Protein AF-A0A9D5W322-F1 (afdb_monomer)

Mean predicted aligned error: 14.05 Å

Foldseek 3Di:
DDDDDDPPPPDPPPPPPPPPPPLVAWWWKDDPHDIDTHHPVCVVVVVVVVIGTD

Solvent-accessible surface area (backbone atoms only — not comparable to full-atom values): 3673 Å² total; per-residue (Å²): 136,85,90,83,85,74,80,80,78,72,72,81,71,72,78,69,80,80,69,82,59,71,80,84,66,50,42,50,30,36,44,100,91,45,73,48,77,38,51,61,85,50,46,62,64,38,40,76,73,63,34,42,71,116

Structure (mmCIF, N/CA/C/O backbone):
data_AF-A0A9D5W322-F1
#
_entry.id   AF-A0A9D5W322-F1
#
loop_
_atom_site.group_PDB
_atom_site.id
_atom_site.type_symbol
_atom_site.label_atom_id
_atom_site.label_alt_id
_atom_site.label_comp_id
_atom_site.label_asym_id
_atom_site.label_entity_id
_atom_site.label_seq_id
_atom_site.pdbx_PDB_ins_code
_atom_site.Cartn_x
_atom_site.Cartn_y
_atom_site.Cartn_z
_atom_site.occupancy
_atom_site.B_iso_or_equiv
_atom_site.auth_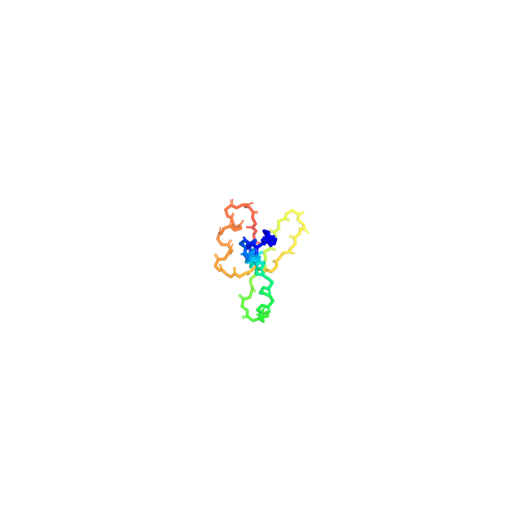seq_id
_atom_site.auth_comp_id
_atom_site.auth_asym_id
_atom_site.auth_atom_id
_atom_site.pdbx_PDB_model_num
ATOM 1 N N . MET A 1 1 ? 28.107 38.432 -40.522 1.00 41.88 1 MET A N 1
ATOM 2 C CA . MET A 1 1 ? 26.900 37.576 -40.494 1.00 41.88 1 MET A CA 1
ATOM 3 C C . MET A 1 1 ? 26.673 37.050 -39.077 1.00 41.88 1 MET A C 1
ATOM 5 O O . MET A 1 1 ? 27.598 37.083 -38.280 1.00 41.88 1 MET A O 1
ATOM 9 N N . ALA A 1 2 ? 25.425 36.708 -38.758 1.00 49.22 2 ALA A N 1
ATOM 10 C CA . ALA A 1 2 ? 24.832 36.639 -37.423 1.00 49.22 2 ALA A CA 1
ATOM 11 C C . ALA A 1 2 ? 25.369 35.542 -36.480 1.00 49.22 2 ALA A C 1
ATOM 13 O O . ALA A 1 2 ? 25.761 34.463 -36.906 1.00 49.22 2 ALA A O 1
ATOM 14 N N . ARG A 1 3 ? 25.305 35.855 -35.179 1.00 60.38 3 ARG A N 1
ATOM 15 C CA . ARG A 1 3 ? 25.443 34.950 -34.029 1.00 60.38 3 ARG A CA 1
ATOM 16 C C . ARG A 1 3 ? 24.233 34.012 -33.983 1.00 60.38 3 ARG A C 1
ATOM 18 O O . ARG A 1 3 ? 23.128 34.531 -34.138 1.00 60.38 3 ARG A O 1
ATOM 25 N N . LYS A 1 4 ? 24.436 32.716 -33.724 1.00 57.12 4 LYS A N 1
ATOM 26 C CA . LYS A 1 4 ? 23.482 31.773 -33.100 1.00 57.12 4 LYS A CA 1
ATOM 27 C C . LYS A 1 4 ? 24.075 30.366 -33.154 1.00 57.12 4 LYS A C 1
ATOM 29 O O . LYS A 1 4 ? 24.020 29.732 -34.195 1.00 57.12 4 LYS A O 1
ATOM 34 N N . ASP A 1 5 ? 24.616 29.915 -32.035 1.00 56.94 5 ASP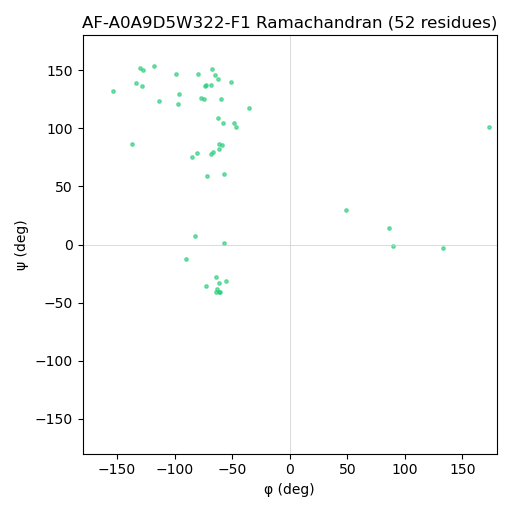 A N 1
ATOM 35 C CA . ASP A 1 5 ? 24.642 28.490 -31.716 1.00 56.94 5 ASP A CA 1
ATOM 36 C C . ASP A 1 5 ? 24.277 28.412 -30.235 1.00 56.94 5 ASP A C 1
ATOM 38 O O . ASP A 1 5 ? 25.086 28.637 -29.334 1.00 56.94 5 ASP A O 1
ATOM 42 N N . THR A 1 6 ? 22.969 28.376 -30.010 1.00 61.56 6 THR A N 1
ATOM 43 C CA . THR A 1 6 ? 22.353 28.202 -28.700 1.00 61.56 6 THR A CA 1
ATOM 44 C C . THR A 1 6 ? 22.550 26.730 -28.347 1.00 61.56 6 THR A C 1
ATOM 46 O O . THR A 1 6 ? 22.170 25.899 -29.172 1.00 61.56 6 THR A O 1
ATOM 49 N N . PRO A 1 7 ? 23.140 26.378 -27.191 1.00 58.56 7 PRO A N 1
ATOM 50 C CA . PRO A 1 7 ? 23.227 24.983 -26.798 1.00 58.56 7 PRO A CA 1
ATOM 51 C C . PRO A 1 7 ? 21.808 24.431 -26.681 1.00 58.56 7 PRO A C 1
ATOM 53 O O . PRO A 1 7 ? 20.962 25.020 -26.009 1.00 58.56 7 PRO A O 1
ATOM 56 N N . ASP A 1 8 ? 21.582 23.345 -27.412 1.00 51.25 8 ASP A N 1
ATOM 57 C CA . ASP A 1 8 ? 20.395 22.508 -27.381 1.00 51.25 8 ASP A CA 1
ATOM 58 C C . ASP A 1 8 ? 20.075 22.197 -25.917 1.00 51.25 8 ASP A C 1
ATOM 60 O O . ASP A 1 8 ? 20.793 21.470 -25.225 1.00 51.25 8 ASP A O 1
ATOM 64 N N . GLU A 1 9 ? 19.050 22.880 -25.420 1.00 56.94 9 GLU A N 1
ATOM 65 C CA . GLU A 1 9 ? 18.440 22.681 -24.120 1.00 56.94 9 GLU A CA 1
ATOM 66 C C . GLU A 1 9 ? 17.747 21.319 -24.200 1.00 56.94 9 GLU A C 1
ATOM 68 O O . GLU A 1 9 ? 16.548 21.219 -24.454 1.00 56.94 9 GLU A O 1
ATOM 73 N N . VAL A 1 10 ? 18.550 20.252 -24.096 1.00 59.12 10 VAL A N 1
ATOM 74 C CA . VAL A 1 10 ? 18.063 18.884 -23.976 1.00 59.12 10 VAL A CA 1
ATOM 75 C C . VAL A 1 10 ? 17.189 18.893 -22.744 1.00 59.12 10 VAL A C 1
ATOM 77 O O . VAL A 1 10 ? 17.677 18.994 -21.615 1.00 59.12 10 VAL A O 1
ATOM 80 N N . ALA A 1 11 ? 15.888 18.869 -23.018 1.00 50.84 11 ALA A N 1
ATOM 81 C CA . ALA A 1 11 ? 14.828 18.745 -22.057 1.00 50.84 11 ALA A CA 1
ATOM 82 C C . ALA A 1 11 ? 15.300 17.815 -20.943 1.00 50.84 11 ALA A C 1
ATOM 84 O O . ALA A 1 11 ? 15.590 16.637 -21.173 1.00 50.84 11 ALA A O 1
ATOM 85 N N . GLN A 1 12 ? 15.378 18.357 -19.729 1.00 54.22 12 GLN A N 1
ATOM 86 C CA . GLN A 1 12 ? 15.175 17.548 -18.547 1.00 54.22 12 GLN A CA 1
ATOM 87 C C . GLN A 1 12 ? 13.768 16.987 -18.710 1.00 54.22 12 GLN A C 1
ATOM 89 O O . GLN A 1 12 ? 12.779 17.574 -18.287 1.00 54.22 12 GLN A O 1
ATOM 94 N N . GLN A 1 13 ? 13.678 15.871 -19.425 1.00 48.34 13 GLN A N 1
ATOM 95 C CA . GLN A 1 13 ? 12.605 14.931 -19.267 1.00 48.34 13 GLN A CA 1
ATOM 96 C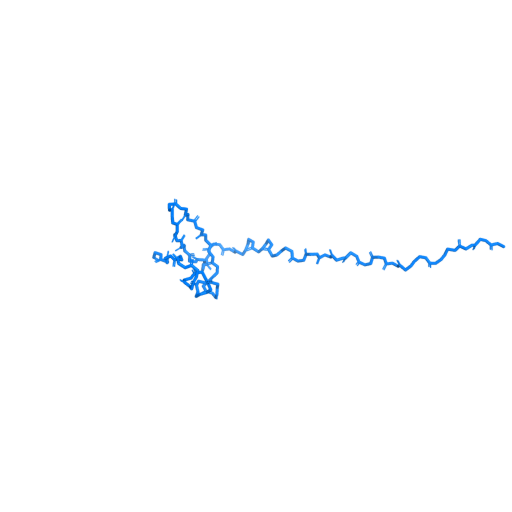 C . GLN A 1 13 ? 12.765 14.489 -17.819 1.00 48.34 13 GLN A C 1
ATOM 98 O O . GLN A 1 13 ? 13.515 13.563 -17.513 1.00 48.34 13 GLN A O 1
ATOM 103 N N . GLU A 1 14 ? 12.154 15.258 -16.912 1.00 46.66 14 GLU A N 1
ATOM 104 C CA . GLU A 1 14 ? 11.713 14.758 -15.630 1.00 46.66 14 GLU A CA 1
ATOM 105 C C . GLU A 1 14 ? 11.013 13.460 -15.988 1.00 46.66 14 GLU A C 1
ATOM 107 O O . GLU A 1 14 ? 9.914 13.437 -16.544 1.00 46.66 14 GLU A O 1
ATOM 112 N N . VAL A 1 15 ? 11.733 12.364 -15.779 1.00 48.16 15 VAL A N 1
ATOM 113 C CA . VAL A 1 15 ? 11.147 11.056 -15.611 1.00 48.16 15 VAL A CA 1
ATOM 114 C C . VAL A 1 15 ? 10.298 11.234 -14.365 1.00 48.16 15 VAL A C 1
ATOM 116 O O . VAL A 1 15 ? 10.745 10.993 -13.252 1.00 48.16 15 VAL A O 1
ATOM 119 N N . ILE A 1 16 ? 9.102 11.784 -14.546 1.00 52.88 16 ILE A N 1
ATOM 12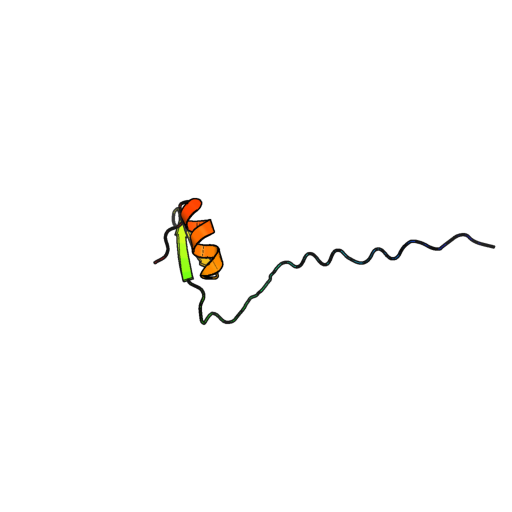0 C CA . ILE A 1 16 ? 7.967 11.463 -13.712 1.00 52.88 16 ILE A CA 1
ATOM 121 C C . ILE A 1 16 ? 7.804 9.978 -14.010 1.00 52.88 16 ILE A C 1
ATOM 123 O O . ILE A 1 16 ? 7.475 9.646 -15.154 1.00 52.88 16 ILE A O 1
ATOM 127 N N . PRO A 1 17 ? 8.114 9.058 -13.082 1.00 50.84 17 PRO A N 1
ATOM 128 C CA . PRO A 1 17 ? 7.627 7.709 -13.236 1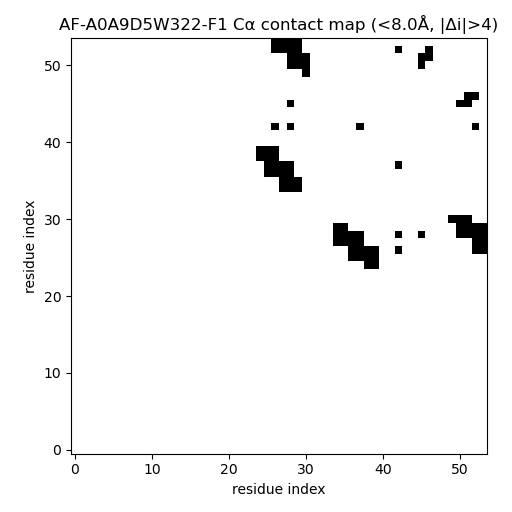.00 50.84 17 PRO A CA 1
ATOM 129 C C . PRO A 1 17 ? 6.106 7.794 -13.073 1.00 50.84 17 PRO A C 1
ATOM 131 O O . PRO A 1 17 ? 5.563 7.485 -12.018 1.00 50.84 17 PRO A O 1
ATOM 134 N N . ASP A 1 18 ? 5.409 8.209 -14.132 1.00 51.00 18 ASP A N 1
ATOM 135 C CA . ASP A 1 18 ? 4.059 7.740 -14.418 1.00 51.00 18 ASP A CA 1
ATOM 136 C C . ASP A 1 18 ? 4.202 6.290 -14.889 1.00 51.00 18 ASP A C 1
ATOM 138 O O . ASP A 1 18 ? 3.900 5.911 -16.017 1.00 51.00 18 ASP A O 1
ATOM 142 N N . GLU A 1 19 ? 4.784 5.462 -14.022 1.00 50.16 19 GLU A N 1
ATOM 143 C CA . GLU A 1 19 ? 4.719 4.029 -14.175 1.00 50.16 19 GLU A CA 1
ATOM 144 C C . GLU A 1 19 ? 3.403 3.622 -13.522 1.00 50.16 19 GLU A C 1
ATOM 146 O O . GLU A 1 19 ? 3.340 3.054 -12.433 1.00 50.16 19 GLU A O 1
ATOM 151 N N . SER A 1 20 ? 2.328 3.919 -14.255 1.00 51.16 20 SER A N 1
ATOM 152 C CA . SER A 1 20 ? 1.183 3.021 -14.384 1.00 51.16 20 SER A CA 1
ATOM 153 C C . SER A 1 20 ? 1.679 1.667 -14.928 1.00 51.16 20 SER A C 1
ATOM 155 O O . SER A 1 20 ? 1.320 1.243 -16.025 1.00 51.16 20 SER A O 1
ATOM 157 N N . ALA A 1 21 ? 2.578 1.002 -14.194 1.00 48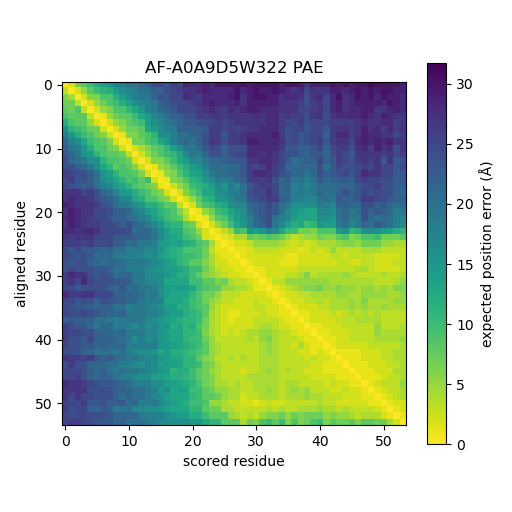.62 21 ALA A N 1
ATOM 158 C CA . ALA A 1 21 ? 2.840 -0.419 -14.335 1.00 48.62 21 ALA A CA 1
ATOM 159 C C . ALA A 1 21 ? 1.558 -1.153 -13.923 1.00 48.62 21 ALA A C 1
ATOM 161 O O . ALA A 1 21 ? 0.833 -0.666 -13.048 1.00 48.62 21 ALA A O 1
ATOM 162 N N . PRO A 1 22 ? 1.250 -2.294 -14.560 1.00 50.22 22 PRO A N 1
ATOM 163 C CA . PRO A 1 22 ? 0.006 -3.012 -14.326 1.00 50.22 22 PRO A CA 1
ATOM 164 C C . PRO A 1 22 ? -0.207 -3.228 -12.825 1.00 50.22 22 PRO A C 1
ATOM 166 O O . PRO A 1 22 ? 0.730 -3.551 -12.098 1.00 50.22 22 PRO A O 1
ATOM 169 N N . GLU A 1 23 ? -1.453 -3.077 -12.373 1.00 56.94 23 GLU A N 1
ATOM 170 C CA . GLU A 1 23 ? -1.908 -3.225 -10.978 1.00 56.94 23 GLU A CA 1
ATOM 171 C C . GLU A 1 23 ? -1.595 -4.610 -10.356 1.00 56.94 23 GLU A C 1
ATOM 173 O O . GLU A 1 23 ? -1.901 -4.887 -9.197 1.00 56.94 23 GLU A O 1
ATOM 178 N N . GLU A 1 24 ? -0.939 -5.484 -11.114 1.00 55.31 24 GLU A N 1
ATOM 179 C CA . GLU A 1 24 ? -0.440 -6.795 -10.739 1.00 55.31 24 GLU A CA 1
ATOM 180 C C . GLU A 1 24 ? 0.891 -6.669 -9.981 1.00 55.31 24 GLU A C 1
ATOM 182 O O . GLU A 1 24 ? 1.977 -6.865 -10.521 1.00 55.31 24 GLU A O 1
ATOM 187 N N . GLY A 1 25 ? 0.806 -6.327 -8.695 1.00 71.62 2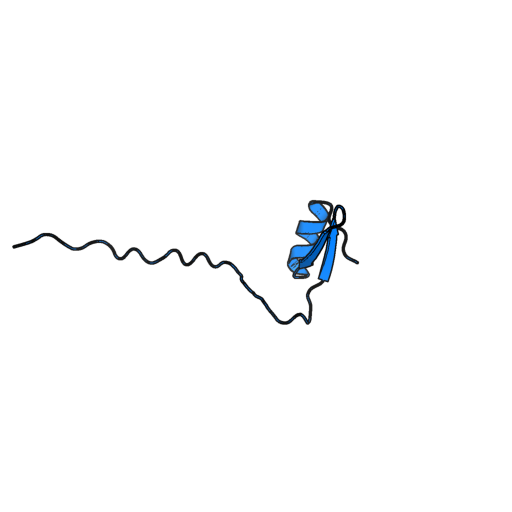5 GLY A N 1
ATOM 188 C CA . GLY A 1 25 ? 1.961 -6.330 -7.789 1.00 71.62 25 GLY A CA 1
ATOM 189 C C . GLY A 1 25 ? 2.104 -5.088 -6.922 1.00 71.62 25 GLY A C 1
ATOM 190 O O . GLY A 1 25 ? 2.987 -5.054 -6.069 1.00 71.62 25 GLY A O 1
ATOM 191 N N . LEU A 1 26 ? 1.238 -4.087 -7.088 1.00 80.19 26 LEU A N 1
ATOM 192 C CA . LEU A 1 26 ? 1.179 -2.930 -6.198 1.00 80.19 26 LEU A CA 1
ATOM 193 C C . LEU A 1 26 ? 0.553 -3.329 -4.854 1.00 80.19 26 LEU A C 1
ATOM 195 O O . LEU A 1 26 ? -0.468 -4.013 -4.786 1.00 80.19 26 LEU A O 1
ATOM 199 N N . VAL A 1 27 ? 1.153 -2.866 -3.762 1.00 85.38 27 VAL A N 1
ATOM 200 C CA . VAL A 1 27 ? 0.639 -3.053 -2.405 1.00 85.38 27 VAL A CA 1
ATOM 201 C C . VAL A 1 27 ? -0.139 -1.810 -2.013 1.00 85.38 27 VAL A C 1
ATOM 203 O O . VAL A 1 27 ? 0.356 -0.684 -2.106 1.00 85.38 27 VAL A O 1
ATOM 206 N N . ARG A 1 28 ? -1.361 -2.010 -1.523 1.00 88.81 28 ARG A N 1
ATOM 207 C CA . ARG A 1 28 ? -2.156 -0.914 -0.982 1.00 88.81 28 ARG A CA 1
ATOM 208 C C . ARG A 1 28 ? -1.650 -0.541 0.409 1.00 88.81 28 ARG A C 1
ATOM 210 O O . ARG A 1 28 ? -1.574 -1.375 1.310 1.00 88.81 28 ARG A O 1
ATOM 217 N N . ILE A 1 29 ? -1.336 0.732 0.596 1.00 91.44 29 ILE A N 1
ATOM 218 C CA . ILE A 1 29 ? -0.928 1.314 1.875 1.00 91.44 29 ILE A CA 1
ATOM 219 C C . ILE A 1 29 ? -1.927 2.382 2.320 1.00 91.44 29 ILE A C 1
ATOM 221 O O . ILE A 1 29 ? -2.602 2.989 1.494 1.00 91.44 29 ILE A O 1
ATOM 225 N N . TRP A 1 30 ? -2.017 2.613 3.628 1.00 90.88 30 TRP A N 1
ATOM 226 C CA . TRP A 1 30 ? -2.963 3.523 4.268 1.00 90.88 30 TRP A CA 1
ATOM 227 C C . TRP A 1 30 ? -2.284 4.410 5.309 1.00 90.88 30 TRP A C 1
ATOM 229 O O . TRP A 1 30 ? -1.474 3.933 6.110 1.00 90.88 30 TRP A O 1
ATOM 239 N N . LYS A 1 31 ? -2.650 5.692 5.348 1.00 88.56 31 LYS A N 1
ATOM 240 C CA . LYS A 1 31 ? -2.196 6.648 6.365 1.00 88.56 31 LYS A CA 1
ATOM 241 C C . LYS A 1 31 ? -3.227 7.766 6.531 1.00 88.56 31 LYS A C 1
ATOM 243 O O . LYS A 1 31 ? -3.702 8.307 5.550 1.00 88.56 31 LYS A O 1
ATOM 248 N N . HIS A 1 32 ? -3.593 8.094 7.773 1.00 86.56 32 HIS A N 1
ATOM 249 C CA . HIS A 1 32 ? -4.535 9.182 8.108 1.00 86.56 32 HIS A CA 1
ATOM 250 C C . HIS A 1 32 ? -5.868 9.198 7.320 1.00 86.56 32 HIS A C 1
ATOM 252 O O . HIS A 1 32 ? -6.464 10.252 7.143 1.00 86.56 32 HIS A O 1
ATOM 258 N N . GLY A 1 33 ? -6.371 8.034 6.897 1.00 87.44 33 GLY A N 1
ATOM 259 C CA . GLY A 1 33 ? -7.621 7.927 6.129 1.00 87.44 33 GLY A CA 1
ATOM 260 C C . GLY A 1 33 ? -7.443 8.004 4.610 1.00 87.44 33 GLY A C 1
ATOM 261 O O . GLY A 1 33 ? -8.415 7.828 3.883 1.00 87.44 33 GLY A O 1
ATOM 262 N N . GLU A 1 34 ? -6.216 8.189 4.131 1.00 86.31 34 GLU A N 1
ATOM 263 C CA . GLU A 1 34 ? -5.857 8.115 2.718 1.00 86.31 34 GLU A CA 1
ATOM 264 C C . GLU A 1 34 ? -5.259 6.744 2.396 1.00 86.31 34 GLU A C 1
ATOM 266 O O . GLU A 1 34 ? -4.584 6.135 3.233 1.00 86.31 34 GLU A O 1
ATOM 271 N N . SER A 1 35 ? -5.498 6.259 1.175 1.00 88.12 35 SER A N 1
ATOM 272 C CA . SER A 1 35 ? -4.908 5.018 0.676 1.00 88.12 35 SER A CA 1
ATOM 273 C C . SER A 1 35 ? -4.234 5.232 -0.669 1.00 88.12 35 SER A C 1
ATOM 275 O O . SER A 1 35 ? -4.831 5.848 -1.548 1.00 88.12 35 SER A O 1
ATOM 277 N N . LEU A 1 36 ? -3.045 4.664 -0.838 1.00 85.81 36 LEU A N 1
ATOM 278 C CA . LEU A 1 36 ? -2.262 4.710 -2.070 1.00 85.81 36 LEU A CA 1
ATOM 279 C C . LEU A 1 36 ? -1.873 3.293 -2.484 1.00 85.81 36 LEU A C 1
ATOM 281 O O . LEU A 1 36 ? -1.685 2.419 -1.637 1.00 85.81 36 LEU A O 1
ATOM 285 N N . TRP A 1 37 ? -1.735 3.078 -3.784 1.00 86.38 37 TRP A N 1
ATOM 286 C CA . TRP A 1 37 ? -1.143 1.868 -4.340 1.00 86.38 37 TRP A CA 1
ATOM 287 C C . TRP A 1 37 ? 0.312 2.172 -4.651 1.00 86.38 37 TRP A C 1
ATOM 289 O O . TRP A 1 37 ? 0.602 3.114 -5.383 1.00 86.38 37 TRP A O 1
ATOM 299 N N . VAL A 1 38 ? 1.227 1.422 -4.046 1.00 86.38 38 VAL A N 1
ATOM 300 C CA . VAL A 1 38 ? 2.663 1.641 -4.226 1.00 86.38 38 VAL A CA 1
ATOM 301 C C . VAL A 1 38 ? 3.352 0.338 -4.573 1.00 86.38 38 VAL A C 1
ATOM 303 O O . VAL A 1 38 ? 2.932 -0.741 -4.156 1.00 86.38 38 VAL A O 1
ATOM 306 N N . HIS A 1 39 ? 4.453 0.434 -5.307 1.00 85.81 39 HIS A N 1
ATOM 307 C CA . HIS A 1 39 ? 5.287 -0.725 -5.580 1.00 85.81 39 HIS A CA 1
ATOM 308 C C . HIS A 1 39 ? 5.852 -1.300 -4.261 1.00 85.81 39 HIS A C 1
ATOM 310 O O . HIS A 1 39 ? 6.203 -0.521 -3.366 1.00 85.81 39 HIS A O 1
ATOM 316 N N . PRO A 1 40 ? 5.969 -2.634 -4.095 1.00 83.38 40 PRO A N 1
ATOM 317 C CA . PRO A 1 40 ? 6.445 -3.278 -2.867 1.00 83.38 40 PRO A CA 1
ATOM 318 C C . PRO A 1 40 ? 7.820 -2.774 -2.422 1.00 83.38 40 PRO A C 1
ATOM 320 O O . PRO A 1 40 ? 8.066 -2.645 -1.225 1.00 83.38 40 PRO A O 1
ATOM 323 N N . THR A 1 41 ? 8.682 -2.393 -3.369 1.00 86.19 41 THR A N 1
ATOM 324 C CA . THR A 1 41 ? 9.990 -1.779 -3.073 1.00 86.19 41 THR A CA 1
ATOM 325 C C . THR A 1 41 ? 9.868 -0.422 -2.371 1.00 86.19 41 THR A C 1
ATOM 327 O O . THR A 1 41 ? 10.738 -0.052 -1.589 1.00 86.19 41 THR A O 1
ATOM 330 N N . CYS A 1 42 ? 8.778 0.315 -2.594 1.00 84.56 42 CYS A N 1
ATOM 331 C CA . CYS A 1 42 ? 8.499 1.591 -1.939 1.00 84.56 42 CYS A CA 1
ATOM 332 C C . CYS A 1 42 ? 7.716 1.433 -0.626 1.00 84.56 42 CYS A C 1
ATOM 334 O O . CYS A 1 4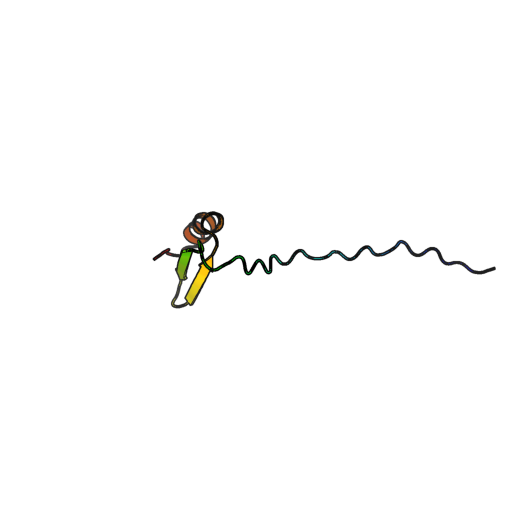2 ? 7.628 2.397 0.137 1.00 84.56 42 CYS A O 1
ATOM 336 N N . VAL A 1 43 ? 7.157 0.254 -0.324 1.00 85.75 43 VAL A N 1
ATOM 337 C CA . VAL A 1 43 ? 6.360 0.027 0.897 1.00 85.75 43 VAL A CA 1
ATOM 338 C C . VAL A 1 43 ? 7.191 0.258 2.153 1.00 85.75 43 VAL A C 1
ATOM 340 O O . VAL A 1 43 ? 6.698 0.872 3.095 1.00 85.75 43 VAL A O 1
ATOM 343 N N . GLU A 1 44 ? 8.449 -0.184 2.184 1.00 86.12 44 GLU A N 1
ATOM 344 C CA . GLU A 1 44 ? 9.320 0.015 3.350 1.00 86.12 44 GLU A CA 1
ATOM 345 C C . GLU A 1 44 ? 9.607 1.501 3.605 1.00 86.12 44 GLU A C 1
ATOM 347 O O . GLU A 1 44 ? 9.521 1.967 4.745 1.00 86.12 44 GLU A O 1
ATOM 352 N N . ALA A 1 45 ? 9.834 2.274 2.538 1.00 86.94 45 ALA A N 1
ATOM 353 C CA . ALA A 1 45 ? 10.005 3.724 2.621 1.00 86.94 45 ALA A CA 1
ATOM 354 C C . ALA A 1 45 ? 8.737 4.424 3.145 1.00 86.94 45 ALA A C 1
ATOM 356 O O . ALA A 1 45 ? 8.816 5.350 3.954 1.00 86.94 45 ALA A O 1
ATOM 357 N N . HIS A 1 46 ? 7.552 3.961 2.742 1.00 86.56 46 HIS A N 1
ATOM 358 C CA . HIS A 1 46 ? 6.284 4.490 3.246 1.00 86.56 46 HIS A CA 1
ATOM 359 C C . HIS A 1 46 ? 6.005 4.045 4.693 1.00 86.56 46 HIS A C 1
ATOM 361 O O . HIS A 1 46 ? 5.522 4.843 5.497 1.00 86.56 46 HIS A O 1
ATOM 367 N N . LYS A 1 47 ? 6.373 2.820 5.084 1.00 86.56 47 LYS A N 1
ATOM 368 C CA . LYS A 1 47 ? 6.264 2.345 6.475 1.00 86.56 47 LYS A CA 1
ATOM 369 C C . LYS A 1 47 ? 7.091 3.190 7.439 1.00 86.56 47 LYS A C 1
ATOM 371 O O . LYS A 1 47 ? 6.592 3.542 8.505 1.00 86.56 47 LYS A O 1
ATOM 376 N N . ASN A 1 48 ? 8.303 3.586 7.046 1.00 87.56 48 ASN A N 1
ATOM 377 C CA . ASN A 1 48 ? 9.130 4.501 7.840 1.00 87.56 48 ASN A CA 1
ATOM 378 C C . ASN A 1 48 ? 8.451 5.873 8.035 1.00 87.56 48 ASN A C 1
ATOM 380 O O . ASN A 1 48 ? 8.525 6.470 9.104 1.00 87.56 48 ASN A O 1
ATOM 384 N N . GLN A 1 49 ? 7.679 6.316 7.040 1.00 85.44 49 GLN A N 1
ATOM 385 C CA . GLN A 1 49 ? 6.867 7.534 7.098 1.00 85.44 49 GLN A CA 1
ATOM 386 C C . GLN A 1 49 ? 5.510 7.354 7.809 1.00 85.44 49 GLN A C 1
ATOM 388 O O . GLN A 1 49 ? 4.678 8.268 7.785 1.00 85.44 49 GLN A O 1
ATOM 393 N N . GLY A 1 50 ? 5.252 6.198 8.428 1.00 86.75 50 GLY A N 1
ATOM 394 C CA . GLY A 1 50 ? 4.035 5.922 9.197 1.00 86.75 50 GLY A CA 1
ATOM 395 C C . GLY A 1 50 ? 2.847 5.405 8.380 1.00 86.75 50 GLY A C 1
ATOM 396 O O . GLY A 1 50 ? 1.725 5.397 8.888 1.00 86.75 50 GLY A O 1
ATOM 397 N N . TRP A 1 51 ? 3.060 4.980 7.134 1.00 90.94 51 TRP A N 1
ATOM 398 C CA . TRP A 1 51 ? 2.036 4.289 6.347 1.00 90.94 51 TRP A CA 1
ATOM 399 C C . TRP A 1 51 ? 1.928 2.814 6.750 1.00 90.94 51 TRP A C 1
ATOM 401 O O . TRP 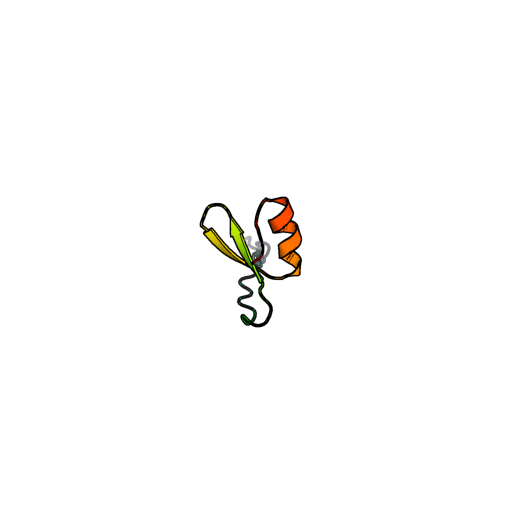A 1 51 ? 2.916 2.168 7.097 1.00 90.94 51 TRP A O 1
ATOM 411 N N . LYS A 1 52 ? 0.722 2.254 6.676 1.00 85.06 52 LYS A N 1
ATOM 412 C CA . LYS A 1 52 ? 0.444 0.844 6.973 1.00 85.06 52 LYS A CA 1
ATOM 413 C C . LYS A 1 52 ? 0.020 0.125 5.699 1.00 85.06 52 LYS A C 1
ATOM 415 O O . LYS A 1 52 ? -0.940 0.545 5.069 1.00 85.06 52 LYS A O 1
ATOM 420 N N . SER A 1 53 ? 0.714 -0.943 5.318 1.00 82.19 53 SER A N 1
ATOM 421 C CA . SER A 1 53 ? 0.237 -1.853 4.267 1.00 82.19 53 SER A CA 1
ATOM 422 C C . SER A 1 53 ? -0.931 -2.681 4.798 1.00 82.19 53 SER A C 1
ATOM 424 O O . SER A 1 53 ? -0.850 -3.136 5.943 1.00 82.19 53 SER A O 1
ATOM 426 N N . VAL A 1 54 ? -1.984 -2.850 3.995 1.00 70.12 54 VAL A N 1
ATOM 427 C CA . VAL A 1 54 ? -3.055 -3.826 4.278 1.00 70.12 54 VAL A CA 1
ATOM 428 C C . VAL A 1 54 ? -2.651 -5.231 3.867 1.00 70.12 54 VAL A C 1
ATOM 430 O O . VAL A 1 54 ? -1.823 -5.352 2.937 1.00 70.12 54 VAL A O 1
#

pLDDT: mean 70.97, std 16.85, range [41.88, 91.44]

Sequence (54 aa):
MARKDTPDEVAQQEVIPDESAPEEGLVRIWKHGESLWVHPTCVEAHKNQGWKSV

Secondary structure (DSSP, 8-state):
----------------------SSSPEEEEETTEEEEE-HHHHHHHHHTT-EE-

Radius of gyration: 19.9 Å; Cα contacts (8 Å, |Δi|>4): 44; chains: 1; bounding box: 34×44×50 Å